Protein AF-A0A0N5DAR9-F1 (afdb_monomer_lite)

pLDDT: mean 75.66, std 12.94, range [38.5, 92.81]

InterPro domains:
  IPR019425 7TM GPCR, serpentine receptor class t (Srt) [PF10321] (9-109)
  IPR019425 7TM GPCR, serpentine receptor class t (Srt) [PTHR23021] (10-109)

Organism: Thelazia callipaeda (NCBI:txid103827)

Secondary structure (DSSP, 8-state):
-HHHHHHHHHHHHHHHHHHHHHHHHHHHH-TTTT-HHHHHHHHHHHHHHHHHHHHHHHHHHHHHHT--TTS-HHHHHHHHHHHHHHHHHHHHHHHHHHHHHHHHHHTTTS--TTGGG--

Sequence (119 aa):
ITKYFFSNYFISKILLNVTYFPCLINFCHSDHRNEPCFKLMILIGIVDLISINNDLTITGFFSIFGYSYCMAPIFSIFFNFISLNSWFVYGSLCILLNFMRCYQLSSNKLPVNLVFVYL

Foldseek 3Di:
DLVVVLVVLVVVLVVVVVVLVVVLVVLVPDPPVVQPLSVLVNVLSVLVNVLSVLVSVVVNVCSVVVDDCVPCVVVVVVSVVSNVVSVVVNVVSVVVSVVSVVCVVVPPPDDPPPPVVVD

Structure (mmCIF, N/CA/C/O backbone):
data_AF-A0A0N5DAR9-F1
#
_entry.id   AF-A0A0N5DAR9-F1
#
loop_
_atom_site.group_PDB
_atom_site.id
_atom_site.type_symbol
_atom_site.label_atom_id
_atom_site.label_alt_id
_atom_site.label_comp_id
_atom_site.label_asym_id
_atom_site.label_entity_id
_atom_site.label_seq_id
_atom_site.pdbx_PDB_ins_code
_atom_site.Cartn_x
_atom_site.Cartn_y
_atom_site.Cartn_z
_atom_site.occupancy
_atom_site.B_iso_or_equiv
_atom_site.auth_seq_id
_atom_site.auth_comp_id
_atom_site.auth_asym_id
_atom_site.auth_atom_id
_atom_site.pdbx_PDB_model_num
ATOM 1 N N . ILE A 1 1 ? 19.212 -17.667 -12.760 1.00 59.41 1 ILE A N 1
ATOM 2 C CA . ILE A 1 1 ? 18.986 -16.897 -11.510 1.00 59.41 1 ILE A CA 1
ATOM 3 C C . ILE A 1 1 ? 17.825 -15.914 -11.680 1.00 59.41 1 ILE A C 1
ATOM 5 O O . ILE A 1 1 ? 16.836 -16.054 -10.976 1.00 59.41 1 ILE A O 1
ATOM 9 N N . THR A 1 2 ? 17.849 -15.034 -12.686 1.00 57.53 2 THR A N 1
ATOM 10 C CA . THR A 1 2 ? 16.804 -14.015 -12.942 1.00 57.53 2 THR A CA 1
ATOM 11 C C . THR A 1 2 ? 15.386 -14.580 -13.134 1.00 57.53 2 THR A C 1
ATOM 13 O O . THR A 1 2 ? 14.436 -14.050 -12.572 1.00 57.53 2 THR A O 1
ATOM 16 N N . LYS A 1 3 ? 15.230 -15.722 -13.829 1.00 58.84 3 LYS A N 1
ATOM 17 C CA . LYS A 1 3 ? 13.926 -16.411 -13.979 1.00 58.84 3 LYS A CA 1
ATOM 18 C C . LYS A 1 3 ? 13.335 -16.928 -12.656 1.00 58.84 3 LYS A C 1
ATOM 20 O O . LYS A 1 3 ? 12.126 -16.862 -12.471 1.00 58.84 3 LYS A O 1
ATOM 25 N N . TYR A 1 4 ? 14.174 -17.415 -11.737 1.00 62.28 4 TYR A N 1
ATOM 26 C CA . TYR A 1 4 ? 13.727 -17.898 -10.421 1.00 62.28 4 TYR A CA 1
ATOM 27 C C . TYR A 1 4 ? 13.299 -16.738 -9.517 1.00 62.28 4 TYR A C 1
ATOM 29 O O . TYR A 1 4 ? 12.315 -16.843 -8.793 1.00 62.28 4 TYR A O 1
ATOM 37 N N . PHE A 1 5 ? 14.006 -15.610 -9.616 1.00 65.81 5 PHE A N 1
ATOM 38 C CA . PHE A 1 5 ? 13.679 -14.386 -8.891 1.00 65.81 5 PHE A CA 1
ATOM 39 C C . PHE A 1 5 ? 12.315 -13.834 -9.333 1.00 65.81 5 PHE A C 1
ATOM 41 O O . PHE A 1 5 ? 11.439 -13.608 -8.503 1.00 65.81 5 PHE A O 1
ATOM 48 N N . PHE A 1 6 ? 12.085 -13.750 -10.647 1.00 67.50 6 PHE A N 1
ATOM 49 C CA . PHE A 1 6 ? 10.798 -13.349 -11.220 1.00 67.50 6 PHE A CA 1
ATOM 50 C C . PHE A 1 6 ? 9.641 -14.267 -10.799 1.00 67.50 6 PHE A C 1
ATOM 52 O O . PHE A 1 6 ? 8.586 -13.785 -10.385 1.00 67.50 6 PHE A O 1
ATOM 59 N N . SER A 1 7 ? 9.855 -15.588 -10.852 1.00 70.31 7 SER A N 1
ATOM 60 C CA . SER A 1 7 ? 8.850 -16.571 -10.435 1.00 70.31 7 SER A CA 1
ATOM 61 C C . SER A 1 7 ? 8.401 -16.340 -8.990 1.00 70.31 7 SER A C 1
ATOM 63 O O . SER A 1 7 ? 7.208 -16.384 -8.710 1.00 70.31 7 SER A O 1
ATOM 65 N N . ASN A 1 8 ? 9.326 -16.027 -8.079 1.00 76.50 8 ASN A N 1
ATOM 66 C CA . ASN A 1 8 ? 8.998 -15.812 -6.670 1.00 76.50 8 ASN A CA 1
ATOM 67 C C . ASN A 1 8 ? 8.166 -14.540 -6.430 1.00 76.50 8 ASN A C 1
ATOM 69 O O . ASN A 1 8 ? 7.214 -14.594 -5.654 1.00 76.50 8 ASN A O 1
ATOM 73 N N . TYR A 1 9 ? 8.456 -13.426 -7.114 1.00 79.06 9 TYR A N 1
ATOM 74 C CA . TYR A 1 9 ? 7.649 -12.200 -6.986 1.00 79.06 9 TYR A CA 1
ATOM 75 C C . TYR A 1 9 ? 6.251 -12.336 -7.581 1.00 79.06 9 TYR A C 1
ATOM 77 O O . TYR A 1 9 ? 5.287 -11.766 -7.073 1.00 79.06 9 TYR A O 1
ATOM 85 N N . PHE A 1 10 ? 6.123 -13.093 -8.668 1.00 78.94 10 PHE A N 1
ATOM 86 C CA . PHE A 1 10 ? 4.821 -13.318 -9.277 1.00 78.94 10 PHE A CA 1
ATOM 87 C C . PHE A 1 10 ? 3.949 -14.233 -8.408 1.00 78.94 10 PHE A C 1
ATOM 89 O O . PHE A 1 10 ? 2.766 -13.958 -8.203 1.00 78.94 10 PHE A O 1
ATOM 96 N N . ILE A 1 11 ? 4.548 -15.281 -7.832 1.00 82.00 11 ILE A N 1
ATOM 97 C CA . ILE A 1 11 ? 3.866 -16.186 -6.900 1.00 82.00 11 ILE A CA 1
ATOM 98 C C . ILE A 1 11 ? 3.440 -15.436 -5.633 1.00 82.00 11 ILE A C 1
ATOM 100 O O . ILE A 1 11 ? 2.291 -15.576 -5.215 1.00 82.00 11 ILE A O 1
ATOM 104 N N . SER A 1 12 ? 4.309 -14.602 -5.050 1.00 83.12 12 SER A N 1
ATOM 105 C CA . SER A 1 12 ? 3.952 -13.822 -3.859 1.00 83.12 12 SER A CA 1
ATOM 106 C C . SER A 1 12 ? 2.809 -12.845 -4.138 1.00 83.12 12 SER A C 1
ATOM 108 O O . SER A 1 12 ? 1.881 -12.769 -3.334 1.00 83.12 12 SER A O 1
ATOM 110 N N . LYS A 1 13 ? 2.800 -12.184 -5.308 1.00 83.50 13 LYS A N 1
ATOM 111 C CA . LYS A 1 13 ? 1.695 -11.313 -5.748 1.00 83.50 13 LYS A CA 1
ATOM 112 C C . LYS A 1 13 ? 0.362 -12.045 -5.758 1.00 83.50 13 LYS A C 1
ATOM 114 O O . LYS A 1 13 ? -0.619 -11.538 -5.221 1.00 83.50 13 LYS A O 1
ATOM 119 N N . ILE A 1 14 ? 0.320 -13.222 -6.376 1.00 83.44 14 ILE A N 1
ATOM 120 C CA . ILE A 1 14 ? -0.910 -14.012 -6.486 1.00 83.44 14 ILE A CA 1
ATOM 121 C C . ILE A 1 14 ? -1.386 -14.444 -5.100 1.00 83.44 14 ILE A C 1
ATOM 123 O O . ILE A 1 14 ? -2.561 -14.280 -4.786 1.00 83.44 14 ILE A O 1
ATOM 127 N N . LEU A 1 15 ? -0.482 -14.945 -4.259 1.00 85.75 15 LEU A N 1
ATOM 128 C CA . LEU A 1 15 ? -0.818 -15.475 -2.938 1.00 85.75 15 LEU A CA 1
ATOM 129 C C . LEU A 1 15 ? -1.365 -14.380 -2.005 1.00 85.75 15 LEU A C 1
ATOM 131 O O . LEU A 1 15 ? -2.380 -14.579 -1.333 1.00 85.75 15 LEU A O 1
ATOM 135 N N . LEU A 1 16 ? -0.753 -13.193 -2.037 1.00 83.62 16 LEU A N 1
ATOM 136 C CA . LEU A 1 16 ? -1.234 -12.009 -1.324 1.00 83.62 16 LEU A CA 1
ATOM 137 C C . LEU A 1 16 ? -2.606 -11.560 -1.844 1.00 83.62 16 LEU A C 1
ATOM 139 O O . LEU A 1 16 ? -3.535 -11.394 -1.057 1.00 83.62 16 LEU A O 1
ATOM 143 N N . ASN A 1 17 ? -2.780 -11.437 -3.160 1.00 84.12 17 ASN A N 1
ATOM 144 C CA . ASN A 1 17 ? -4.040 -10.969 -3.742 1.00 84.12 17 ASN A CA 1
ATOM 145 C C . ASN A 1 17 ? -5.206 -11.938 -3.456 1.00 84.12 17 ASN A C 1
ATOM 147 O O . ASN A 1 17 ? -6.296 -11.511 -3.082 1.00 84.12 17 ASN A O 1
ATOM 151 N N . VAL A 1 18 ? -4.962 -13.252 -3.544 1.00 86.06 18 VAL A N 1
ATOM 152 C CA . VAL A 1 18 ? -5.947 -14.301 -3.217 1.00 86.06 18 VAL A CA 1
ATOM 153 C C . VAL A 1 18 ? -6.352 -14.271 -1.746 1.00 86.06 18 VAL A C 1
ATOM 155 O O . VAL A 1 18 ? -7.475 -14.643 -1.432 1.00 86.06 18 VAL A O 1
ATOM 158 N N . THR A 1 19 ? -5.485 -13.804 -0.848 1.00 83.94 19 THR A N 1
ATOM 159 C CA . THR A 1 19 ? -5.810 -13.670 0.580 1.00 83.94 19 THR A CA 1
ATOM 160 C C . THR A 1 19 ? -6.580 -12.375 0.867 1.00 83.94 19 THR A C 1
ATOM 162 O O . THR A 1 19 ? -7.502 -12.371 1.679 1.00 83.94 19 THR A O 1
ATOM 165 N N . TYR A 1 20 ? -6.263 -11.278 0.172 1.00 82.12 20 TYR A N 1
ATOM 166 C CA . TYR A 1 20 ? -6.932 -9.985 0.371 1.00 8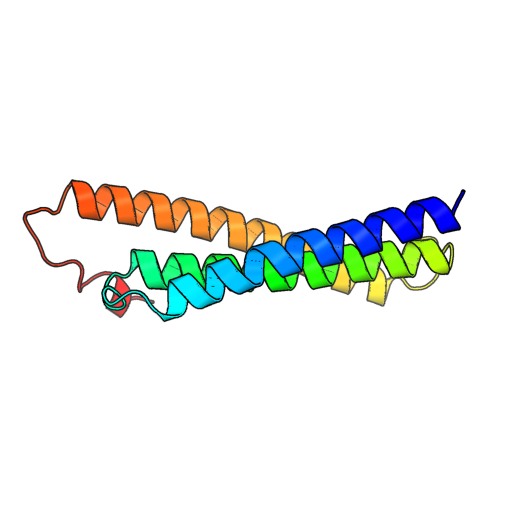2.12 20 TYR A CA 1
ATOM 167 C C . TYR A 1 20 ? -8.348 -9.927 -0.219 1.00 82.12 20 TYR A C 1
ATOM 169 O O . TYR A 1 20 ? -9.238 -9.333 0.391 1.00 82.12 20 TYR A O 1
ATOM 177 N N . PHE A 1 21 ? -8.590 -10.566 -1.367 1.00 82.12 21 PHE A N 1
ATOM 178 C CA . PHE A 1 21 ? -9.917 -10.615 -1.993 1.00 82.12 21 PHE A CA 1
ATOM 179 C C . PHE A 1 21 ? -11.035 -11.165 -1.079 1.00 82.12 21 PHE A C 1
ATOM 181 O O . PHE A 1 21 ? -12.035 -10.468 -0.899 1.00 82.12 21 PHE A O 1
ATOM 188 N N . PRO A 1 22 ? -10.914 -12.358 -0.460 1.00 81.44 22 PRO A N 1
ATOM 189 C CA . PRO A 1 22 ? -11.945 -12.888 0.431 1.00 81.44 22 PRO A CA 1
ATOM 190 C C . PRO A 1 22 ? -12.109 -12.035 1.693 1.00 81.44 22 PRO A C 1
ATOM 192 O O . PRO A 1 22 ? -13.233 -11.862 2.162 1.00 81.44 22 PRO A O 1
ATOM 195 N N . CYS A 1 23 ? -11.028 -11.432 2.201 1.00 79.19 23 CYS A N 1
ATOM 196 C CA . CYS A 1 23 ? -11.096 -10.498 3.324 1.00 79.19 23 CYS A CA 1
ATOM 197 C C . CYS A 1 23 ? -11.940 -9.261 2.983 1.00 79.19 23 CYS A C 1
ATOM 199 O O . CYS A 1 23 ? -12.813 -8.883 3.762 1.00 79.19 23 CYS A O 1
ATOM 201 N N . LEU A 1 24 ? -11.755 -8.670 1.800 1.00 79.19 24 LEU A N 1
ATOM 202 C CA . LEU A 1 24 ? -12.548 -7.521 1.349 1.00 79.19 24 LEU A CA 1
ATOM 203 C C . LEU A 1 24 ? -14.014 -7.872 1.086 1.00 79.19 24 LEU A C 1
ATOM 205 O O . LEU A 1 24 ? -14.898 -7.080 1.410 1.00 79.19 24 LEU A O 1
ATOM 209 N N . ILE A 1 25 ? -14.285 -9.061 0.543 1.00 81.19 25 ILE A N 1
ATOM 210 C CA . ILE A 1 25 ? -15.655 -9.553 0.339 1.00 81.19 25 ILE A CA 1
ATOM 211 C C . ILE A 1 25 ? -16.359 -9.721 1.690 1.00 81.19 25 ILE A C 1
ATOM 213 O O . ILE A 1 25 ? -17.492 -9.267 1.857 1.00 81.19 25 ILE A O 1
ATOM 217 N N . ASN A 1 26 ? -15.671 -10.289 2.684 1.00 77.88 26 ASN A N 1
ATOM 218 C CA . ASN A 1 26 ? -16.209 -10.436 4.034 1.00 77.88 26 ASN A CA 1
ATOM 219 C C . ASN A 1 26 ? -16.465 -9.070 4.698 1.00 77.88 26 ASN A C 1
ATOM 221 O O . ASN A 1 26 ? -17.479 -8.876 5.368 1.00 77.88 26 ASN A O 1
ATOM 225 N N . PHE A 1 27 ? -15.600 -8.085 4.436 1.00 75.69 27 PHE A N 1
ATOM 226 C CA . PHE A 1 27 ? -15.831 -6.700 4.842 1.00 75.69 27 PHE A CA 1
ATOM 227 C C . PHE A 1 27 ? -16.907 -5.973 4.019 1.00 75.69 27 PHE A C 1
ATOM 229 O O . PHE A 1 27 ? -17.376 -4.926 4.428 1.00 75.69 27 PHE A O 1
ATOM 236 N N . CYS A 1 28 ? -17.386 -6.485 2.891 1.00 69.69 28 CYS A N 1
ATOM 237 C CA . CYS A 1 28 ? -18.583 -5.912 2.265 1.00 69.69 28 CYS A CA 1
ATOM 238 C C . CYS A 1 28 ? -19.876 -6.440 2.898 1.00 69.69 28 CYS A C 1
ATOM 240 O O . CYS A 1 28 ? -20.891 -5.737 2.874 1.00 69.69 28 CYS A O 1
ATOM 242 N N . HIS A 1 29 ? -19.835 -7.652 3.459 1.00 68.19 29 HIS A N 1
ATOM 243 C CA . HIS A 1 29 ? -21.015 -8.392 3.903 1.00 68.19 29 HIS A CA 1
ATOM 244 C C . HIS A 1 29 ? -21.445 -8.104 5.349 1.00 68.19 29 HIS A C 1
ATOM 246 O O . HIS A 1 29 ? -22.593 -8.361 5.688 1.00 68.19 29 HIS A O 1
ATOM 252 N N . SER A 1 30 ? -20.573 -7.600 6.228 1.00 62.84 30 SER A N 1
ATOM 253 C CA . SER A 1 30 ? -20.967 -7.445 7.633 1.00 62.84 30 SER A CA 1
ATOM 254 C C . SER A 1 30 ? -22.035 -6.349 7.821 1.00 62.84 30 SER A C 1
ATOM 256 O O . SER A 1 30 ? -21.898 -5.216 7.354 1.00 62.84 30 SER A O 1
ATOM 258 N N . ASP A 1 31 ? -23.096 -6.680 8.561 1.00 61.78 31 ASP A N 1
ATOM 259 C CA . ASP A 1 31 ? -24.248 -5.806 8.844 1.00 61.78 31 ASP A CA 1
ATOM 260 C C . ASP A 1 31 ? -23.911 -4.554 9.690 1.00 61.78 31 ASP A C 1
ATOM 262 O O . ASP A 1 31 ? -24.770 -3.719 9.960 1.00 61.78 31 ASP A O 1
ATOM 266 N N . HIS A 1 32 ? -22.642 -4.366 10.074 1.00 59.44 32 HIS A N 1
ATOM 267 C CA . HIS A 1 32 ? -22.151 -3.260 10.909 1.00 59.44 32 HIS A CA 1
ATOM 268 C C . HIS A 1 32 ? -21.487 -2.134 10.086 1.00 59.44 32 HIS A C 1
ATOM 270 O O . HIS A 1 32 ? -20.572 -1.456 10.557 1.00 59.44 32 HIS A O 1
ATOM 276 N N . ARG A 1 33 ? -21.941 -1.894 8.846 1.00 59.62 33 ARG A N 1
ATOM 277 C CA . ARG A 1 33 ? -21.350 -0.891 7.924 1.00 59.62 33 ARG A CA 1
ATOM 278 C C . ARG A 1 33 ? -21.414 0.565 8.401 1.00 59.62 33 ARG A C 1
ATOM 280 O O . ARG A 1 33 ? -20.753 1.428 7.820 1.00 59.62 33 ARG A O 1
ATOM 287 N N . ASN A 1 34 ? -22.201 0.849 9.435 1.00 62.94 34 ASN A N 1
ATOM 288 C CA . ASN A 1 34 ? -22.327 2.196 9.990 1.00 62.94 34 ASN A CA 1
ATOM 289 C C . ASN A 1 34 ? -21.174 2.574 10.929 1.00 62.94 34 ASN A C 1
ATOM 291 O O . ASN A 1 34 ? -20.985 3.758 11.197 1.00 62.94 34 ASN A O 1
ATOM 295 N N . GLU A 1 35 ? -20.365 1.608 11.369 1.00 73.75 35 GLU A N 1
ATOM 296 C CA . GLU A 1 35 ? -19.222 1.878 12.238 1.00 73.75 35 GLU A CA 1
ATOM 297 C C . GLU A 1 35 ? -18.062 2.521 11.448 1.00 73.75 35 GLU A C 1
ATOM 299 O O . GLU A 1 35 ? -17.600 1.964 10.443 1.00 73.75 35 GLU A O 1
ATOM 304 N N . PRO A 1 36 ? -17.522 3.673 11.887 1.00 74.88 36 PRO A N 1
ATOM 305 C CA . PRO A 1 36 ? -16.449 4.371 11.172 1.00 74.88 36 PRO A CA 1
ATOM 306 C C . PRO A 1 36 ? -15.155 3.545 11.099 1.00 74.88 36 PRO A C 1
ATOM 308 O O . PRO A 1 36 ? -14.440 3.595 10.097 1.00 74.88 36 PRO A O 1
ATOM 311 N N . CYS A 1 37 ? -14.890 2.712 12.112 1.00 79.56 37 CYS A N 1
ATOM 312 C CA . CYS A 1 37 ? -13.773 1.764 12.129 1.00 79.56 37 CYS A CA 1
ATOM 313 C C . CYS A 1 37 ? -13.835 0.780 10.948 1.00 79.56 37 CYS A C 1
ATOM 315 O O . CYS A 1 37 ? -12.805 0.373 10.411 1.00 79.56 37 CYS A O 1
ATOM 317 N N . PHE A 1 38 ? -15.041 0.408 10.525 1.00 81.88 38 PHE A N 1
ATOM 318 C CA . PHE A 1 38 ? -15.241 -0.545 9.447 1.00 81.88 38 PHE A CA 1
ATOM 319 C C . PHE A 1 38 ? -14.942 0.068 8.076 1.00 81.88 38 PHE A C 1
ATOM 321 O O . PHE A 1 38 ? -14.240 -0.532 7.262 1.00 81.88 38 PHE A O 1
ATOM 328 N N . LYS A 1 39 ? -15.386 1.312 7.857 1.00 82.69 39 LYS A N 1
ATOM 329 C CA . LYS A 1 39 ? -15.057 2.089 6.652 1.00 82.69 39 LYS A CA 1
ATOM 330 C C . LYS A 1 39 ? -13.546 2.292 6.510 1.00 82.69 39 LYS A C 1
ATOM 332 O O . LYS A 1 39 ? -13.010 2.122 5.418 1.00 82.69 39 LYS A O 1
ATOM 337 N N . LEU A 1 40 ? -12.856 2.590 7.614 1.00 87.06 40 LEU A N 1
ATOM 338 C CA . LEU A 1 40 ? -11.396 2.720 7.629 1.00 87.06 40 LEU A CA 1
ATOM 339 C C . LEU A 1 40 ? -10.688 1.407 7.287 1.00 87.06 40 LEU A C 1
ATOM 341 O O . LEU A 1 40 ? -9.724 1.415 6.533 1.00 87.06 40 LEU A O 1
ATOM 345 N N . MET A 1 41 ? -11.173 0.275 7.790 1.00 87.06 41 MET A N 1
ATOM 346 C CA . MET A 1 41 ? -10.577 -1.031 7.503 1.00 87.06 41 MET A CA 1
ATOM 347 C C . MET A 1 41 ? -10.715 -1.427 6.022 1.00 87.06 41 MET A C 1
ATOM 349 O O . MET A 1 41 ? -9.777 -1.975 5.446 1.00 87.06 41 MET A O 1
ATOM 353 N N . ILE A 1 42 ? -11.836 -1.079 5.378 1.00 86.94 42 ILE A N 1
ATOM 354 C CA . ILE A 1 42 ? -11.999 -1.223 3.921 1.00 86.94 42 ILE A CA 1
ATOM 355 C C . ILE A 1 42 ? -11.007 -0.320 3.178 1.00 86.94 42 ILE A C 1
ATOM 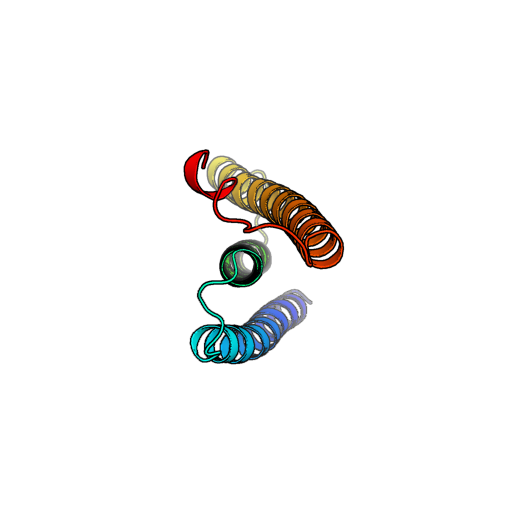357 O O . ILE A 1 42 ? -10.344 -0.776 2.248 1.00 86.94 42 ILE A O 1
ATOM 361 N N . LEU A 1 43 ? -10.874 0.943 3.599 1.00 88.00 43 LEU A N 1
ATOM 362 C CA . LEU A 1 43 ? -9.942 1.894 2.991 1.00 88.00 43 LEU A CA 1
ATOM 363 C C . LEU A 1 43 ? -8.491 1.392 3.070 1.00 88.00 43 LEU A C 1
ATOM 365 O O . LEU A 1 43 ? -7.785 1.413 2.065 1.00 88.00 43 LEU A O 1
ATOM 369 N N . ILE A 1 44 ? -8.071 0.880 4.231 1.00 90.00 44 ILE A N 1
ATOM 370 C CA . ILE A 1 44 ? -6.748 0.270 4.433 1.00 90.00 44 ILE A CA 1
ATOM 371 C C . ILE A 1 44 ? -6.543 -0.898 3.463 1.00 90.00 44 ILE A C 1
ATOM 373 O O . ILE A 1 44 ? -5.522 -0.952 2.782 1.00 90.00 44 ILE A O 1
ATOM 377 N N . GLY A 1 45 ? -7.529 -1.792 3.339 1.00 88.00 45 GLY A N 1
ATOM 378 C CA . GLY A 1 45 ? -7.446 -2.929 2.420 1.00 88.00 45 GLY A CA 1
ATOM 379 C C . GLY A 1 45 ? -7.321 -2.521 0.947 1.00 88.00 45 GLY A C 1
ATOM 380 O O . GLY A 1 45 ? -6.594 -3.162 0.191 1.00 88.00 45 GLY A O 1
ATOM 381 N N . ILE A 1 46 ? -7.976 -1.431 0.531 1.00 87.12 46 ILE A N 1
ATOM 382 C CA . ILE A 1 46 ? -7.833 -0.880 -0.827 1.00 87.12 46 ILE A CA 1
ATOM 383 C C . ILE A 1 46 ? -6.422 -0.311 -1.036 1.00 87.12 46 ILE A C 1
ATOM 385 O O . ILE A 1 46 ? -5.805 -0.578 -2.068 1.00 87.12 46 ILE A O 1
ATOM 389 N N . VAL A 1 47 ? -5.892 0.440 -0.065 1.00 89.25 47 VAL A N 1
ATOM 390 C CA . VAL A 1 47 ? -4.530 1.003 -0.126 1.00 89.25 47 VAL A CA 1
ATOM 391 C C . VAL A 1 47 ? -3.475 -0.106 -0.211 1.00 89.25 47 VAL A C 1
ATOM 393 O O . VAL A 1 47 ? -2.535 0.004 -1.002 1.00 89.25 47 VAL A O 1
ATOM 396 N N . ASP A 1 48 ? -3.653 -1.206 0.520 1.00 88.69 48 ASP A N 1
ATOM 397 C CA . ASP A 1 48 ? -2.771 -2.376 0.438 1.00 88.69 48 ASP A CA 1
ATOM 398 C C . ASP A 1 48 ? -2.804 -3.039 -0.941 1.00 88.69 48 ASP A C 1
ATOM 400 O O . ASP A 1 48 ? -1.753 -3.328 -1.515 1.00 88.69 48 ASP A O 1
ATOM 404 N N . LEU A 1 49 ? -3.991 -3.232 -1.527 1.00 87.06 49 LEU A N 1
ATOM 405 C CA . LEU A 1 49 ? -4.110 -3.799 -2.873 1.00 87.06 49 LEU A CA 1
ATOM 406 C C . LEU A 1 49 ? -3.416 -2.939 -3.934 1.00 87.06 49 LEU A C 1
ATOM 408 O O . LEU A 1 49 ? -2.815 -3.474 -4.871 1.00 87.06 49 LEU A O 1
ATOM 412 N N . ILE A 1 50 ? -3.501 -1.615 -3.806 1.00 86.50 50 ILE A N 1
ATOM 413 C CA . ILE A 1 50 ? -2.822 -0.682 -4.710 1.00 86.50 50 ILE A CA 1
ATOM 414 C C . ILE A 1 50 ? -1.304 -0.797 -4.531 1.00 86.50 50 ILE A C 1
ATOM 416 O O . ILE A 1 50 ? -0.589 -0.913 -5.527 1.00 86.50 50 ILE A O 1
ATOM 420 N N . SER A 1 51 ? -0.823 -0.853 -3.286 1.00 85.88 51 SER A N 1
ATOM 421 C CA . SER A 1 51 ? 0.605 -0.989 -2.958 1.00 85.88 51 SER A CA 1
ATOM 422 C C . SER A 1 51 ? 1.196 -2.282 -3.519 1.00 85.88 51 SER A C 1
ATOM 424 O O . SER A 1 51 ? 2.136 -2.245 -4.308 1.00 85.88 51 SER A O 1
ATOM 426 N N . ILE A 1 52 ? 0.567 -3.427 -3.232 1.00 85.50 52 ILE A N 1
ATOM 427 C CA . ILE A 1 52 ? 0.993 -4.753 -3.709 1.00 85.50 52 ILE A CA 1
ATOM 428 C C . ILE A 1 52 ? 1.052 -4.790 -5.240 1.00 85.50 52 ILE A C 1
ATOM 430 O O . ILE A 1 52 ? 1.989 -5.344 -5.825 1.00 85.50 52 ILE A O 1
ATOM 434 N N . ASN A 1 53 ? 0.059 -4.200 -5.911 1.00 83.31 53 ASN A N 1
ATOM 435 C CA . ASN A 1 53 ? 0.053 -4.131 -7.366 1.00 83.31 53 ASN A CA 1
ATOM 436 C C . ASN A 1 53 ? 1.164 -3.242 -7.910 1.00 83.31 53 ASN A C 1
ATOM 438 O O . ASN A 1 53 ? 1.743 -3.595 -8.935 1.00 83.31 53 ASN A O 1
ATOM 442 N N . ASN A 1 54 ? 1.478 -2.134 -7.249 1.00 82.44 54 ASN A N 1
ATOM 443 C CA . ASN A 1 54 ? 2.540 -1.244 -7.681 1.00 82.44 54 ASN A CA 1
ATOM 444 C C . ASN A 1 54 ? 3.917 -1.895 -7.480 1.00 82.44 54 ASN A C 1
ATOM 446 O O . ASN A 1 54 ? 4.639 -2.130 -8.450 1.00 82.44 54 ASN A O 1
ATOM 450 N N . ASP A 1 55 ? 4.232 -2.303 -6.252 1.00 79.69 55 ASP A N 1
ATOM 451 C CA . ASP A 1 55 ? 5.554 -2.792 -5.845 1.00 79.69 55 ASP A CA 1
ATOM 452 C C . ASP A 1 55 ? 5.989 -4.048 -6.603 1.00 79.69 55 ASP A C 1
ATOM 454 O O . ASP A 1 55 ? 7.117 -4.133 -7.099 1.00 79.69 55 ASP A O 1
ATOM 458 N N . LEU A 1 56 ? 5.091 -5.025 -6.762 1.00 73.44 56 LEU A N 1
ATOM 459 C CA . LEU A 1 56 ? 5.425 -6.289 -7.425 1.00 73.44 56 LEU A CA 1
ATOM 460 C C . LEU A 1 56 ? 5.469 -6.153 -8.948 1.00 73.44 56 LEU A C 1
ATOM 462 O O . LEU A 1 56 ? 6.224 -6.874 -9.602 1.00 73.44 56 LEU A O 1
ATOM 466 N N . THR A 1 57 ? 4.712 -5.214 -9.523 1.00 72.44 57 THR A N 1
ATOM 467 C CA . THR A 1 57 ? 4.762 -4.946 -10.968 1.00 72.44 57 THR A CA 1
ATOM 468 C C . THR A 1 57 ? 6.044 -4.203 -11.329 1.00 72.44 57 THR A C 1
ATOM 470 O O . THR A 1 57 ? 6.708 -4.605 -12.280 1.00 72.44 57 THR A O 1
ATOM 473 N N . ILE A 1 58 ? 6.461 -3.207 -10.537 1.00 73.25 58 ILE A N 1
ATOM 474 C CA . ILE A 1 58 ? 7.754 -2.524 -10.711 1.00 73.25 58 ILE A CA 1
ATOM 475 C C . ILE A 1 58 ? 8.892 -3.531 -10.569 1.00 73.25 58 ILE A C 1
ATOM 477 O O . ILE A 1 58 ? 9.690 -3.701 -11.487 1.00 73.25 58 ILE A O 1
ATOM 481 N N . THR A 1 59 ? 8.948 -4.241 -9.441 1.00 74.88 59 THR A N 1
ATOM 482 C CA . THR A 1 59 ? 10.058 -5.153 -9.135 1.00 74.88 59 THR A CA 1
ATOM 483 C C . THR A 1 59 ? 10.148 -6.280 -10.168 1.00 74.88 59 THR A C 1
ATOM 485 O O . THR A 1 59 ? 11.241 -6.626 -10.618 1.00 74.88 59 THR A O 1
ATOM 488 N N . GLY A 1 60 ? 9.002 -6.801 -10.622 1.00 70.62 60 GLY A N 1
ATOM 489 C CA . GLY A 1 60 ? 8.934 -7.787 -11.699 1.00 70.62 60 GLY A CA 1
ATOM 490 C C . GLY A 1 60 ? 9.432 -7.244 -13.042 1.00 70.62 60 GLY A C 1
ATOM 491 O O . GLY A 1 60 ? 10.214 -7.914 -13.715 1.00 70.62 60 GLY A O 1
ATOM 492 N N . PHE A 1 61 ? 9.039 -6.023 -13.415 1.00 70.06 61 PHE A N 1
ATOM 493 C CA . PHE A 1 61 ? 9.451 -5.398 -14.675 1.00 70.06 61 PHE A CA 1
ATOM 494 C C . PHE A 1 61 ? 10.952 -5.086 -14.693 1.00 70.06 61 PHE A C 1
ATOM 496 O O . PHE A 1 61 ? 11.657 -5.457 -15.632 1.00 70.06 61 PHE A O 1
ATOM 503 N N . PHE A 1 62 ? 11.470 -4.496 -13.613 1.00 70.25 62 PHE A N 1
ATOM 504 C CA . PHE A 1 62 ? 12.901 -4.244 -13.440 1.00 70.25 62 PHE A CA 1
ATOM 505 C C . PHE A 1 62 ? 13.716 -5.545 -13.456 1.00 70.25 62 PHE A C 1
ATOM 507 O O . PHE A 1 62 ? 14.788 -5.594 -14.062 1.00 70.25 62 PHE A O 1
ATOM 514 N N . SER A 1 63 ? 13.187 -6.625 -12.868 1.00 69.81 63 SER A N 1
ATOM 515 C CA . SER A 1 63 ? 13.846 -7.934 -12.869 1.00 69.81 63 SER A CA 1
ATOM 516 C C . SER A 1 63 ? 13.900 -8.589 -14.256 1.00 69.81 63 SER A C 1
ATOM 518 O O . SER A 1 63 ? 14.903 -9.236 -14.552 1.00 69.81 63 SER A O 1
ATOM 520 N N . ILE A 1 64 ? 12.874 -8.434 -15.105 1.00 66.56 64 ILE A N 1
ATOM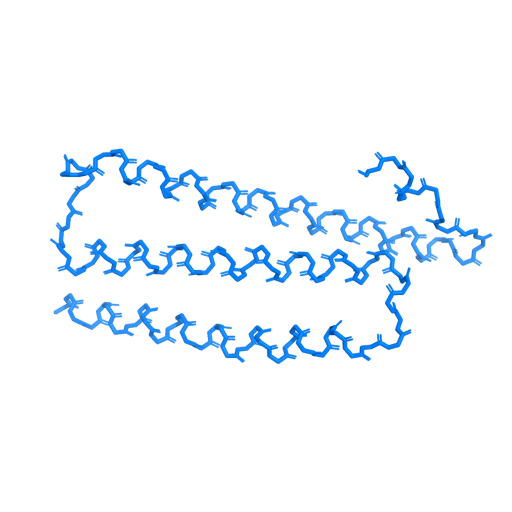 521 C CA . ILE A 1 64 ? 12.864 -8.989 -16.475 1.00 66.56 64 ILE A CA 1
ATOM 522 C C . ILE A 1 64 ? 13.872 -8.267 -17.364 1.00 66.56 64 ILE A C 1
ATOM 524 O O . ILE A 1 64 ? 14.638 -8.908 -18.082 1.00 66.56 64 ILE A O 1
ATOM 528 N N . PHE A 1 65 ? 13.852 -6.938 -17.332 1.00 67.69 65 PHE A N 1
ATOM 529 C CA . PHE A 1 65 ? 14.632 -6.133 -18.264 1.00 67.69 65 PHE A CA 1
ATOM 530 C C . PHE A 1 65 ? 16.076 -5.904 -17.806 1.00 67.69 65 PHE A C 1
ATOM 532 O O . PHE A 1 65 ? 16.874 -5.375 -18.574 1.00 67.69 65 PHE A O 1
ATOM 539 N N . GLY A 1 66 ? 16.426 -6.281 -16.568 1.00 65.31 66 GLY A N 1
ATOM 540 C CA . GLY A 1 66 ? 17.741 -5.983 -15.993 1.00 65.31 66 GLY A CA 1
ATOM 541 C C . GLY A 1 66 ? 18.039 -4.481 -15.979 1.00 65.31 66 GLY A C 1
ATOM 542 O O . GLY A 1 66 ? 19.201 -4.084 -16.009 1.00 65.31 66 GLY A O 1
ATOM 543 N N . TYR A 1 67 ? 16.987 -3.654 -15.995 1.00 60.81 67 TYR A N 1
ATOM 544 C CA . TYR A 1 67 ? 17.095 -2.208 -16.102 1.00 60.81 67 TYR A CA 1
ATOM 545 C C . TYR A 1 67 ? 17.747 -1.665 -14.833 1.00 60.81 67 TYR A C 1
ATOM 547 O O . TYR A 1 67 ? 17.262 -1.868 -13.723 1.00 60.81 67 TYR A O 1
ATOM 555 N N . SER A 1 68 ? 18.852 -0.953 -14.994 1.00 59.75 68 SER A N 1
ATOM 556 C CA . SER A 1 68 ? 19.413 -0.101 -13.954 1.00 59.75 68 SER A CA 1
ATOM 557 C C . SER A 1 68 ? 18.650 1.231 -13.929 1.00 59.75 68 SER A C 1
ATOM 559 O O . SER A 1 68 ? 18.136 1.683 -14.955 1.00 59.75 68 SER A O 1
ATOM 561 N N . TYR A 1 69 ? 18.578 1.877 -12.757 1.00 59.34 69 TYR A N 1
ATOM 562 C CA . TYR A 1 69 ? 17.898 3.170 -12.536 1.00 59.34 69 TYR A CA 1
ATOM 563 C C . TYR A 1 69 ? 18.198 4.238 -13.611 1.00 59.34 69 TYR A C 1
ATOM 565 O O . TYR A 1 69 ? 17.386 5.126 -13.858 1.00 59.34 69 TYR A O 1
ATOM 573 N N . CYS A 1 70 ? 19.349 4.134 -14.279 1.00 58.41 70 CYS A N 1
ATOM 574 C CA . CYS A 1 70 ? 19.821 5.044 -15.315 1.00 58.41 70 CYS A CA 1
ATOM 575 C C . CYS A 1 70 ? 19.016 5.030 -16.625 1.00 58.41 70 CYS A C 1
ATOM 577 O O . CYS A 1 70 ? 19.095 5.997 -17.376 1.00 58.41 70 CYS A O 1
ATOM 579 N N . MET A 1 71 ? 18.271 3.965 -1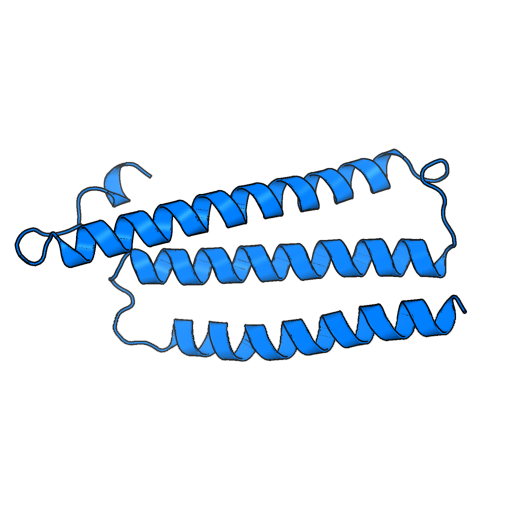6.937 1.00 63.66 71 MET A N 1
ATOM 580 C CA . MET A 1 71 ? 17.751 3.761 -18.296 1.00 63.66 71 MET A CA 1
ATOM 581 C C . MET A 1 71 ? 16.289 4.234 -18.481 1.00 63.66 71 MET A C 1
ATOM 583 O O . MET A 1 71 ? 15.849 4.447 -19.607 1.00 63.66 71 MET A O 1
ATOM 587 N N . ALA A 1 72 ? 15.551 4.474 -17.388 1.00 65.25 72 ALA A N 1
ATOM 588 C CA . ALA A 1 72 ? 14.233 5.128 -17.391 1.00 65.25 72 ALA A CA 1
ATOM 589 C C . ALA A 1 72 ? 13.971 5.875 -16.059 1.00 65.25 72 ALA A C 1
ATOM 591 O O . ALA A 1 72 ? 13.145 5.437 -15.247 1.00 65.25 72 ALA A O 1
ATOM 592 N N . PRO A 1 73 ? 14.662 7.004 -15.803 1.00 73.69 73 PRO A N 1
ATOM 593 C CA . PRO A 1 73 ? 14.650 7.668 -14.497 1.00 73.69 73 PRO A CA 1
ATOM 594 C C . PRO A 1 73 ? 13.262 8.186 -14.102 1.00 73.69 73 PRO A C 1
ATOM 596 O O . PRO A 1 73 ? 12.843 8.016 -12.963 1.00 73.69 73 PRO A O 1
ATOM 599 N N . ILE A 1 74 ? 12.506 8.755 -15.045 1.00 78.88 74 ILE A N 1
ATOM 600 C CA . ILE A 1 74 ? 11.191 9.361 -14.774 1.00 78.88 74 ILE A CA 1
ATOM 601 C C . ILE A 1 74 ? 10.171 8.304 -14.330 1.00 78.88 74 ILE A C 1
ATOM 603 O O . ILE A 1 74 ? 9.441 8.511 -13.363 1.00 78.88 74 ILE A O 1
ATOM 607 N N . PHE A 1 75 ? 10.162 7.149 -15.002 1.00 77.38 75 PHE A N 1
ATOM 608 C CA . PHE A 1 75 ? 9.282 6.034 -14.658 1.00 77.38 75 PHE A CA 1
ATOM 609 C C . PHE A 1 75 ? 9.648 5.472 -13.281 1.00 77.38 75 PHE A C 1
ATOM 611 O O . PHE A 1 75 ? 8.799 5.393 -12.400 1.00 77.38 75 PHE A O 1
ATOM 618 N N . SER A 1 76 ? 10.931 5.180 -13.042 1.00 80.19 76 SER A N 1
ATOM 619 C CA . SER A 1 76 ? 11.385 4.671 -11.743 1.00 80.19 76 SER A CA 1
ATOM 620 C C . SER A 1 76 ? 11.033 5.605 -10.585 1.00 80.19 76 SER A C 1
ATOM 622 O O . SER A 1 76 ? 10.626 5.135 -9.526 1.00 80.19 76 SER A O 1
ATOM 624 N N . ILE A 1 77 ? 11.195 6.915 -10.781 1.00 82.44 77 ILE A N 1
ATOM 625 C CA . ILE A 1 77 ? 10.906 7.928 -9.766 1.00 82.44 77 ILE A CA 1
ATOM 626 C C . ILE A 1 77 ? 9.405 7.963 -9.467 1.00 82.44 77 ILE A C 1
ATOM 628 O O . ILE A 1 77 ? 9.026 7.864 -8.304 1.00 82.44 77 ILE A O 1
ATOM 632 N N . PHE A 1 78 ? 8.548 8.038 -10.489 1.00 85.06 78 PHE A N 1
ATOM 633 C CA . PHE A 1 78 ? 7.093 8.103 -10.315 1.00 85.06 78 PHE A CA 1
ATOM 634 C C . PHE A 1 78 ? 6.542 6.908 -9.528 1.00 85.06 78 PHE A C 1
ATOM 636 O O . PHE A 1 78 ? 5.782 7.063 -8.572 1.00 85.06 78 PHE A O 1
ATOM 643 N N . PHE A 1 79 ? 6.977 5.710 -9.903 1.00 83.81 79 PHE A N 1
ATOM 644 C CA . PHE A 1 79 ? 6.546 4.472 -9.272 1.00 83.81 79 PHE A CA 1
ATOM 645 C C . PHE A 1 79 ? 7.024 4.356 -7.822 1.00 83.81 79 PHE A C 1
ATOM 647 O O . PHE A 1 79 ? 6.235 3.992 -6.952 1.00 83.81 79 PHE A O 1
ATOM 654 N N . ASN A 1 80 ? 8.273 4.744 -7.548 1.00 83.62 80 ASN A N 1
ATOM 655 C CA . ASN A 1 80 ? 8.818 4.773 -6.192 1.00 83.62 80 ASN A CA 1
ATOM 656 C C . ASN A 1 80 ? 8.106 5.818 -5.311 1.00 83.62 80 ASN A C 1
ATOM 658 O O . ASN A 1 80 ? 7.845 5.572 -4.136 1.00 83.62 80 ASN A O 1
ATOM 662 N N . PHE A 1 81 ? 7.705 6.959 -5.886 1.00 88.31 81 PHE A N 1
ATOM 663 C CA . PHE A 1 81 ? 6.857 7.928 -5.193 1.00 88.31 81 PHE A CA 1
ATOM 664 C C . PHE A 1 81 ? 5.500 7.331 -4.809 1.00 88.31 81 PHE A C 1
ATOM 666 O O . PHE A 1 81 ? 5.096 7.512 -3.663 1.00 88.31 81 PHE A O 1
ATOM 673 N N . ILE A 1 82 ? 4.797 6.617 -5.699 1.00 88.19 82 ILE A N 1
ATOM 674 C CA . ILE A 1 82 ? 3.527 5.958 -5.329 1.00 88.19 82 ILE A CA 1
ATOM 675 C C . ILE A 1 82 ? 3.746 4.987 -4.165 1.00 88.19 82 ILE A C 1
ATOM 677 O O . ILE A 1 82 ? 2.978 5.031 -3.208 1.00 88.19 82 ILE A O 1
ATOM 681 N N . SER A 1 83 ? 4.786 4.153 -4.227 1.00 87.00 83 SER A N 1
ATOM 682 C CA . SER A 1 83 ? 5.062 3.144 -3.198 1.00 87.00 83 SER A CA 1
ATOM 683 C C . SER A 1 83 ? 5.389 3.764 -1.839 1.00 87.00 83 SER A C 1
ATOM 685 O O . SER A 1 83 ? 4.893 3.325 -0.803 1.00 87.00 83 SER A O 1
ATOM 687 N N . LEU A 1 84 ? 6.181 4.839 -1.820 1.00 88.69 84 LEU A N 1
ATOM 688 C CA . LEU A 1 84 ? 6.449 5.581 -0.588 1.00 88.69 84 LEU A CA 1
ATOM 689 C C . LEU 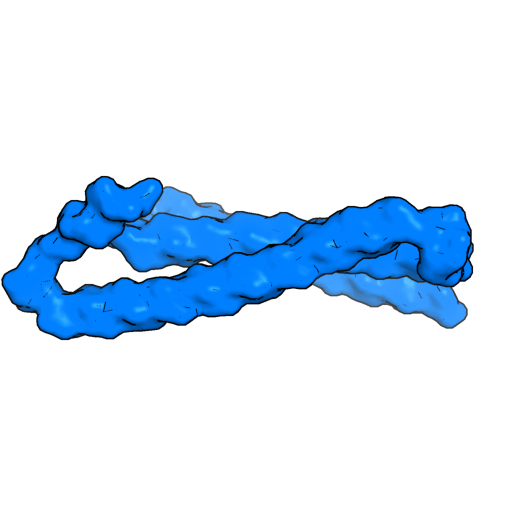A 1 84 ? 5.169 6.212 -0.035 1.00 88.69 84 LEU A C 1
ATOM 691 O O . LEU A 1 84 ? 4.877 6.067 1.151 1.00 88.69 84 LEU A O 1
ATOM 695 N N . ASN A 1 85 ? 4.379 6.874 -0.886 1.00 89.75 85 ASN A N 1
ATOM 696 C CA . ASN A 1 85 ? 3.112 7.478 -0.472 1.00 89.75 85 ASN A CA 1
ATOM 697 C C . ASN A 1 85 ? 2.158 6.433 0.109 1.00 89.75 85 ASN A C 1
ATOM 699 O O . ASN A 1 85 ? 1.551 6.675 1.150 1.00 89.75 85 ASN A O 1
ATOM 703 N N . SER A 1 86 ? 2.041 5.266 -0.522 1.00 88.62 86 SER A N 1
ATOM 704 C CA . SER A 1 86 ? 1.128 4.228 -0.061 1.00 88.62 86 SER A CA 1
ATOM 705 C C . SER A 1 86 ? 1.549 3.646 1.291 1.00 88.62 86 SER A C 1
ATOM 707 O O . SER A 1 86 ? 0.688 3.414 2.140 1.00 88.62 86 SER A O 1
ATOM 709 N N . TRP A 1 87 ? 2.854 3.541 1.565 1.00 87.81 87 TRP A N 1
ATOM 710 C CA . TRP A 1 87 ? 3.359 3.141 2.880 1.00 87.81 87 TRP A CA 1
ATOM 711 C C . TRP A 1 87 ? 3.026 4.163 3.979 1.00 87.81 87 TRP A C 1
ATOM 713 O O . TRP A 1 87 ? 2.543 3.790 5.053 1.00 87.81 87 TRP A O 1
ATOM 723 N N . PHE A 1 88 ? 3.212 5.460 3.711 1.00 92.56 88 PHE A N 1
ATOM 724 C CA . PHE A 1 88 ? 2.848 6.518 4.662 1.00 92.56 88 PHE A CA 1
ATOM 725 C C . PHE A 1 88 ? 1.331 6.594 4.898 1.00 92.56 88 PHE A C 1
ATOM 727 O O . PHE A 1 88 ? 0.882 6.739 6.041 1.00 92.56 88 PHE A O 1
ATOM 734 N N . VAL A 1 89 ? 0.524 6.448 3.843 1.00 91.56 89 VAL A N 1
ATOM 735 C CA . VAL A 1 89 ? -0.942 6.414 3.950 1.00 91.56 89 VAL A CA 1
ATOM 736 C C . VAL A 1 89 ? -1.386 5.203 4.769 1.00 91.56 89 VAL A C 1
ATOM 738 O O . VAL A 1 89 ? -2.160 5.358 5.708 1.00 91.56 89 VAL A O 1
ATOM 741 N N . TYR A 1 90 ? -0.838 4.017 4.510 1.00 90.50 90 TYR A N 1
ATOM 742 C CA . TYR A 1 90 ? -1.140 2.824 5.301 1.00 90.50 90 TYR A CA 1
ATOM 743 C C . TYR A 1 90 ? -0.823 3.023 6.792 1.00 90.50 90 TYR A C 1
ATOM 745 O O . TYR A 1 90 ? -1.662 2.753 7.655 1.00 90.50 90 TYR A O 1
ATOM 753 N N . GLY A 1 91 ? 0.362 3.559 7.108 1.00 91.12 91 GLY A N 1
ATOM 754 C CA . GLY A 1 91 ? 0.777 3.813 8.489 1.00 91.12 91 GLY A CA 1
ATOM 755 C C . GLY A 1 91 ? -0.146 4.794 9.217 1.00 91.12 91 GLY A C 1
ATOM 756 O O . GLY A 1 91 ? -0.574 4.533 10.343 1.00 91.12 91 GLY A O 1
ATOM 757 N N . SER A 1 92 ? -0.508 5.897 8.562 1.00 92.50 92 SER A N 1
ATOM 758 C CA . SER A 1 92 ? -1.419 6.896 9.135 1.00 92.50 92 SER A CA 1
ATOM 759 C C . SER A 1 92 ? -2.837 6.353 9.347 1.00 92.50 92 SER A C 1
ATOM 761 O O . SER A 1 92 ? -3.426 6.580 10.406 1.00 92.50 92 SER A O 1
ATOM 763 N N . LEU A 1 93 ? -3.359 5.558 8.409 1.00 92.19 93 LEU A N 1
ATOM 764 C CA . LEU A 1 93 ? -4.662 4.908 8.549 1.00 92.19 93 LEU A CA 1
ATOM 765 C C . LEU A 1 93 ? -4.693 3.886 9.692 1.00 92.19 93 LEU A C 1
ATOM 767 O O . LEU A 1 93 ? -5.686 3.818 10.416 1.00 92.19 93 LEU A O 1
ATOM 771 N N . CYS A 1 94 ? -3.610 3.136 9.911 1.00 90.44 94 CYS A N 1
ATOM 772 C CA . CYS A 1 94 ? -3.509 2.208 11.041 1.00 90.44 94 CYS A CA 1
ATOM 773 C C . CYS A 1 94 ? -3.547 2.935 12.394 1.00 90.44 94 CYS A C 1
ATOM 775 O O . CYS A 1 94 ? -4.223 2.490 13.324 1.00 90.44 94 CYS A O 1
ATOM 777 N N . ILE A 1 95 ? -2.849 4.069 12.510 1.00 92.81 95 ILE A N 1
ATOM 778 C CA . ILE A 1 95 ? -2.873 4.898 13.724 1.00 92.81 95 ILE A CA 1
ATOM 779 C C . ILE A 1 95 ? -4.286 5.441 13.963 1.00 92.81 95 ILE A C 1
ATOM 781 O O . ILE A 1 95 ? -4.802 5.344 15.078 1.00 92.81 95 ILE A O 1
ATOM 785 N N . LEU A 1 96 ? -4.936 5.951 12.913 1.00 89.81 96 LEU A N 1
ATOM 786 C CA . LEU A 1 96 ? -6.306 6.455 12.986 1.00 89.81 96 LEU A CA 1
ATOM 787 C C . LEU A 1 96 ? -7.288 5.357 13.418 1.00 89.81 96 LEU A C 1
ATOM 789 O O . LEU A 1 96 ? -8.120 5.586 14.292 1.00 89.81 96 LEU A O 1
ATOM 793 N N . LEU A 1 97 ? -7.162 4.149 12.865 1.00 88.94 97 LEU A N 1
ATOM 794 C CA . LEU A 1 97 ? -7.979 2.991 13.230 1.00 88.94 97 LEU A CA 1
ATOM 795 C C . LEU A 1 97 ? -7.843 2.644 14.719 1.00 88.94 97 LEU A C 1
ATOM 797 O O . LEU A 1 97 ? -8.848 2.439 15.403 1.00 88.94 97 LEU A O 1
ATOM 801 N N . ASN A 1 98 ? -6.611 2.608 15.233 1.00 88.19 98 ASN A N 1
ATOM 802 C CA . ASN A 1 98 ? -6.348 2.352 16.649 1.00 88.19 98 ASN A CA 1
ATOM 803 C C . ASN A 1 98 ? -6.963 3.436 17.538 1.00 88.19 98 ASN A C 1
ATOM 805 O O . ASN A 1 98 ? -7.579 3.120 18.555 1.00 88.19 98 ASN A O 1
ATOM 809 N N . PHE A 1 99 ? -6.866 4.701 17.129 1.00 88.06 99 PHE A N 1
ATOM 810 C CA . PHE A 1 99 ? -7.492 5.802 17.850 1.00 88.06 99 PHE A CA 1
ATOM 811 C C . PHE A 1 99 ? -9.022 5.669 17.885 1.00 88.06 99 PHE A C 1
ATOM 813 O O . PHE A 1 99 ? -9.625 5.798 18.951 1.00 88.06 99 PHE A O 1
ATOM 820 N N . MET A 1 100 ? -9.649 5.327 16.754 1.00 84.44 100 MET A N 1
ATOM 821 C CA . MET A 1 100 ? -11.098 5.101 16.676 1.00 84.44 100 MET A CA 1
ATOM 822 C C . MET A 1 100 ? -11.550 3.935 17.556 1.00 84.44 100 MET A C 1
ATOM 824 O O . MET A 1 100 ? -12.580 4.039 18.219 1.00 84.44 100 MET A O 1
ATOM 828 N N . ARG A 1 101 ? -10.766 2.853 17.637 1.00 84.19 101 ARG A N 1
ATOM 829 C CA . ARG A 1 101 ? -11.049 1.737 18.554 1.00 84.19 101 ARG A CA 1
ATOM 830 C C . ARG A 1 101 ? -10.952 2.146 20.021 1.00 84.19 101 ARG A C 1
ATOM 832 O O . ARG A 1 101 ? -11.827 1.782 20.803 1.00 84.19 101 ARG A O 1
ATOM 839 N N . CYS A 1 102 ? -9.935 2.920 20.400 1.00 83.44 102 CYS A N 1
ATOM 840 C CA . CYS A 1 102 ? -9.816 3.451 21.761 1.00 83.44 102 CYS A CA 1
ATOM 841 C C . CYS A 1 102 ? -10.991 4.373 22.111 1.00 83.44 102 CYS A C 1
ATOM 843 O O . CYS 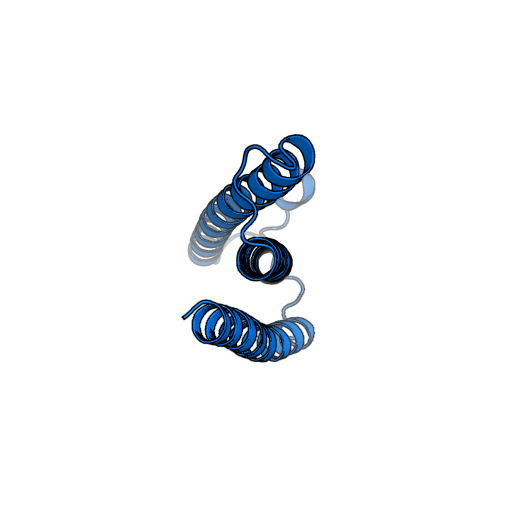A 1 102 ? -11.532 4.296 23.215 1.00 83.44 102 CYS A O 1
ATOM 845 N N . TYR A 1 103 ? -11.419 5.211 21.163 1.00 79.62 103 TYR A N 1
ATOM 846 C CA . TYR A 1 103 ? -12.583 6.072 21.337 1.00 79.62 103 TYR A CA 1
ATOM 847 C C . TYR A 1 103 ? -13.870 5.259 21.489 1.00 79.62 103 TYR A C 1
ATOM 849 O O . TYR A 1 103 ? -14.648 5.529 22.393 1.00 79.62 103 TYR A O 1
ATOM 857 N N . GLN A 1 104 ? -14.070 4.223 20.673 1.00 78.50 104 GLN A N 1
ATOM 858 C CA . GLN A 1 104 ? -15.225 3.329 20.765 1.00 78.50 104 GLN A CA 1
ATOM 859 C C . GLN A 1 104 ? -15.278 2.575 22.103 1.00 78.50 104 GLN A C 1
ATOM 861 O O . GLN A 1 104 ? -16.351 2.450 22.688 1.00 78.50 104 GLN A O 1
ATOM 866 N N . LEU A 1 105 ? -14.128 2.132 22.625 1.00 78.50 105 LEU A N 1
ATOM 867 C CA . LEU A 1 105 ? -14.029 1.472 23.933 1.00 78.50 105 LEU A CA 1
ATOM 868 C C . LEU A 1 105 ? -14.343 2.434 25.093 1.00 78.50 105 LEU A C 1
ATOM 870 O O . LEU A 1 105 ? -15.025 2.066 26.047 1.00 78.50 105 LEU A O 1
ATOM 874 N N . SER A 1 106 ? -13.851 3.672 25.004 1.00 73.50 106 SER A N 1
ATOM 875 C CA . SER A 1 106 ? -14.094 4.725 25.998 1.00 73.50 106 SER A CA 1
ATOM 876 C C . SER A 1 106 ? -15.534 5.254 25.933 1.00 73.50 106 SER A C 1
ATOM 878 O O . SER A 1 106 ? -16.157 5.552 26.953 1.00 73.50 106 SER A O 1
ATOM 880 N N . SER A 1 107 ? -16.100 5.310 24.726 1.00 58.47 107 SER A N 1
ATOM 881 C CA . SER A 1 107 ? -17.407 5.882 24.418 1.00 58.47 107 SER A CA 1
ATOM 882 C C . SER A 1 107 ? -18.543 4.860 24.394 1.00 58.47 107 SER A C 1
ATOM 884 O O . SER A 1 107 ? -19.527 5.042 23.679 1.00 58.47 107 SER A O 1
ATOM 886 N N . ASN A 1 108 ? -18.543 3.888 25.309 1.00 54.66 108 ASN A N 1
ATOM 887 C CA . ASN A 1 108 ? -19.783 3.211 25.725 1.00 54.66 108 ASN A CA 1
ATOM 888 C C . ASN A 1 108 ? -20.787 4.190 26.419 1.00 54.66 108 ASN A C 1
ATOM 890 O O . ASN A 1 108 ? -21.631 3.775 27.209 1.00 54.66 108 ASN A O 1
ATOM 894 N N . LYS A 1 109 ? -20.658 5.512 26.179 1.00 51.62 109 LYS A N 1
ATOM 895 C CA . LYS A 1 109 ? -21.453 6.620 26.726 1.00 51.62 109 LYS A CA 1
ATOM 896 C C . LYS A 1 109 ? -21.753 7.789 25.758 1.00 51.62 109 LYS A C 1
ATOM 898 O O . LYS A 1 109 ? -22.553 8.624 26.161 1.00 51.62 109 LYS A O 1
ATOM 903 N N . LEU A 1 110 ? -21.211 7.902 24.532 1.00 49.91 110 LEU A N 1
ATOM 904 C CA . LEU A 1 110 ? -21.592 8.996 23.601 1.00 49.91 110 LEU A CA 1
ATOM 905 C C . LEU A 1 110 ? -21.478 8.646 22.093 1.00 49.91 110 LEU A C 1
ATOM 907 O O . LEU A 1 110 ? -20.585 7.897 21.692 1.00 49.91 110 LEU A O 1
ATOM 911 N N . PRO A 1 111 ? -22.358 9.200 21.231 1.00 53.16 111 PRO A N 1
ATOM 912 C CA . PRO A 1 111 ? -22.430 8.855 19.812 1.00 53.16 111 PRO A CA 1
ATOM 913 C C . PRO A 1 111 ? -21.308 9.501 18.979 1.00 53.16 111 PRO A C 1
ATOM 915 O O . PRO A 1 111 ? -21.120 10.715 18.963 1.00 53.16 111 PRO A O 1
ATOM 918 N N . VAL A 1 112 ? -20.619 8.657 18.210 1.00 55.75 112 VAL A N 1
ATOM 919 C CA . VAL A 1 112 ? -19.400 8.897 17.405 1.00 55.75 112 VAL A CA 1
ATOM 920 C C . VAL A 1 112 ? -19.650 9.729 16.123 1.00 55.75 112 VAL A C 1
ATOM 922 O O . VAL A 1 112 ? -18.803 9.813 15.238 1.00 55.75 112 VAL A O 1
ATOM 925 N N . ASN A 1 113 ? -20.807 10.385 16.001 1.00 52.09 113 ASN A N 1
ATOM 926 C CA . ASN A 1 113 ? -21.242 11.064 14.770 1.00 52.09 113 ASN A CA 1
ATOM 927 C C . ASN A 1 113 ? -20.485 12.368 14.439 1.00 52.09 113 ASN A C 1
ATOM 929 O O . ASN A 1 113 ? -20.692 12.928 13.368 1.00 52.09 113 ASN A O 1
ATOM 933 N N . LEU A 1 114 ? -19.611 12.865 15.321 1.00 50.84 114 LEU A N 1
ATOM 934 C CA . LEU A 1 114 ? -18.950 14.168 15.150 1.00 50.84 114 LEU A CA 1
ATOM 935 C C . LEU A 1 114 ? -17.630 14.130 14.366 1.00 50.84 114 LEU A C 1
ATOM 937 O O . LEU A 1 114 ? -17.251 15.142 13.786 1.00 50.84 114 LEU A O 1
ATOM 941 N N . VAL A 1 115 ? -16.936 12.989 14.296 1.00 53.72 115 VAL A N 1
ATOM 942 C CA . VAL A 1 115 ? -15.618 12.932 13.629 1.00 53.72 115 VAL A CA 1
ATOM 943 C C . VAL A 1 115 ? -15.740 12.897 12.098 1.00 53.72 115 VAL A C 1
ATOM 945 O O . VAL A 1 115 ? -14.878 13.424 11.406 1.00 53.72 115 VAL A O 1
ATOM 948 N N . PHE A 1 116 ? -16.832 12.352 11.554 1.00 48.34 116 PHE A N 1
ATOM 949 C CA . PHE A 1 116 ? -17.040 12.234 10.102 1.00 48.34 116 PHE A CA 1
ATOM 950 C C . PHE A 1 116 ? -17.591 13.508 9.430 1.00 48.34 116 PHE A C 1
ATOM 952 O O . PHE A 1 116 ? -17.698 13.537 8.214 1.00 48.34 116 PHE A O 1
ATOM 959 N N . VAL A 1 117 ? -17.957 14.552 10.189 1.00 46.03 117 VAL A N 1
ATOM 960 C CA . VAL A 1 117 ? -18.392 15.850 9.620 1.00 46.03 117 VAL A CA 1
ATOM 961 C C . VAL A 1 117 ? -17.195 16.724 9.219 1.00 46.03 117 VAL A C 1
ATOM 963 O O . VAL A 1 117 ? -17.340 17.641 8.418 1.00 46.03 117 VAL A O 1
ATOM 966 N N . TYR A 1 118 ? -16.007 16.440 9.757 1.00 38.50 118 TYR A N 1
ATOM 967 C CA . TYR A 1 118 ? -14.801 17.247 9.550 1.00 38.50 118 TYR A CA 1
ATOM 968 C C . TYR A 1 118 ? -13.811 16.665 8.525 1.00 38.50 118 TYR A C 1
ATOM 970 O O . TYR A 1 118 ? -12.728 17.229 8.363 1.00 38.50 118 TYR A O 1
ATOM 978 N N . LEU A 1 119 ? -14.161 15.568 7.844 1.00 44.25 119 LEU A N 1
ATOM 979 C CA . LEU A 1 119 ? -13.333 14.894 6.836 1.00 44.25 119 LEU A CA 1
ATOM 980 C C . LEU A 1 119 ? -14.147 14.669 5.560 1.00 44.25 119 LEU A C 1
ATOM 982 O O . LEU A 1 119 ? -13.619 14.990 4.475 1.00 44.25 119 LEU A O 1
#

Radius of gyration: 18.79 Å; chains: 1; bounding box: 44×35×45 Å